Protein AF-A0A941CQE0-F1 (afdb_monomer_lite)

pLDDT: mean 74.75, std 13.16, range [46.88, 91.06]

Secondary structure (DSSP, 8-s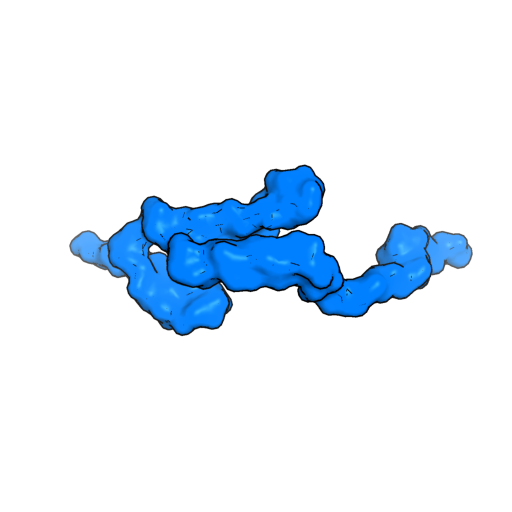tate):
-----EE-TTT-PEES-GGGEEEEEPTTS-EEEEEEHHHHHHHHHHHHTT-SSS---HHHHH----

Sequence (66 aa):
MEERQHICPECNKPVPSKDHLAWVKDLYGIPFKKVCLDCYDTVSDRILNNHYGDELTHDELYGEDY

Foldseek 3Di:
DPQPFDAFPPVRDTDNDQVQWDFQAAPVRHRDGTGGPVCNVVVNVCRVVPPPPDDCPPCNVPPPPD

Organism: NCBI:txid2804028

Radius of gyration: 15.99 Å; chains: 1; bounding box: 46×23×38 Å

Structure (mmCIF, N/CA/C/O backbone):
data_AF-A0A941CQE0-F1
#
_entry.id   AF-A0A941CQE0-F1
#
loop_
_atom_site.group_PDB
_atom_site.id
_atom_site.type_symbol
_atom_site.label_atom_id
_atom_site.label_alt_id
_atom_site.label_comp_id
_atom_site.label_asym_id
_atom_site.label_entity_id
_atom_site.label_seq_id
_atom_site.pdbx_PDB_ins_code
_atom_site.Cartn_x
_atom_site.Cartn_y
_atom_site.Cartn_z
_atom_site.occupancy
_atom_site.B_iso_or_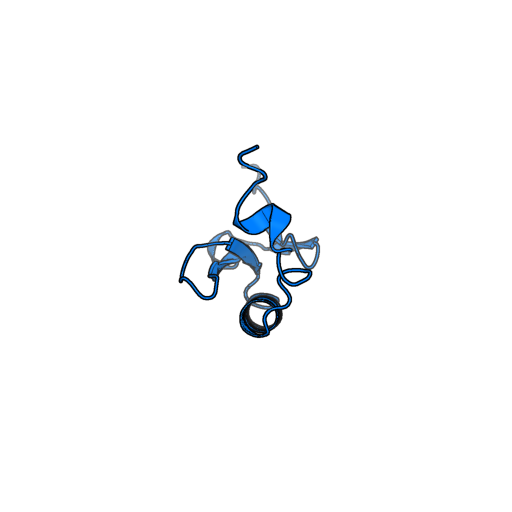equiv
_atom_site.auth_seq_id
_atom_site.auth_comp_id
_atom_site.auth_asym_id
_atom_site.auth_atom_id
_atom_site.pdbx_PDB_model_num
ATOM 1 N N . MET A 1 1 ? -11.756 3.482 26.814 1.00 46.88 1 MET A N 1
ATOM 2 C CA . MET A 1 1 ? -10.591 2.939 26.089 1.00 46.88 1 MET A CA 1
ATOM 3 C C . MET A 1 1 ? -10.578 3.675 24.767 1.00 46.88 1 MET A C 1
ATOM 5 O O . MET A 1 1 ? -11.522 3.503 24.014 1.00 46.88 1 MET A O 1
ATOM 9 N N . GLU A 1 2 ? -9.647 4.602 24.543 1.00 54.59 2 GLU A N 1
ATOM 10 C CA . GLU A 1 2 ? -9.536 5.263 23.236 1.00 54.59 2 GLU A CA 1
ATOM 11 C C . GLU A 1 2 ? -9.107 4.208 22.217 1.00 54.59 2 GLU A C 1
ATOM 13 O O . GLU A 1 2 ? -7.948 3.787 22.188 1.00 54.59 2 GLU A O 1
ATOM 18 N N . GLU A 1 3 ? -10.065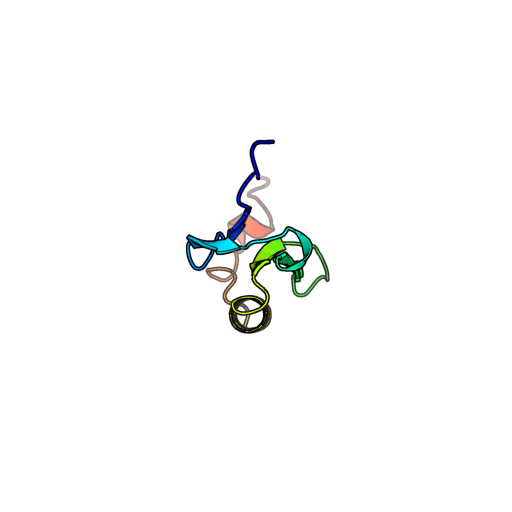 3.719 21.433 1.00 58.69 3 GLU A N 1
ATOM 19 C CA . GLU A 1 3 ? -9.792 2.908 20.254 1.00 58.69 3 GLU A CA 1
ATOM 20 C C . GLU A 1 3 ? -9.015 3.789 19.284 1.00 58.69 3 GLU A C 1
ATOM 22 O O . GLU A 1 3 ? -9.565 4.642 18.588 1.00 58.69 3 GLU A O 1
ATOM 27 N N . ARG A 1 4 ? -7.690 3.649 19.323 1.00 64.88 4 ARG A N 1
ATOM 28 C CA . ARG A 1 4 ? -6.770 4.401 18.483 1.00 64.88 4 ARG A CA 1
ATOM 29 C C . ARG A 1 4 ? -7.014 3.950 17.042 1.00 64.88 4 ARG A C 1
ATOM 31 O O . ARG A 1 4 ? -6.491 2.925 16.614 1.00 64.88 4 ARG A O 1
ATOM 38 N N . GLN A 1 5 ? -7.872 4.679 16.331 1.00 70.88 5 GLN A N 1
ATOM 39 C CA . GLN A 1 5 ? -8.222 4.377 14.949 1.00 70.88 5 GLN A CA 1
ATOM 40 C C . GLN A 1 5 ? -6.949 4.429 14.108 1.00 70.88 5 GLN A C 1
ATOM 42 O O . GLN A 1 5 ? -6.222 5.423 14.093 1.00 70.88 5 GLN A O 1
ATOM 47 N N . HIS A 1 6 ? -6.644 3.323 13.443 1.00 79.44 6 HIS A N 1
ATOM 48 C CA . HIS A 1 6 ? -5.519 3.261 12.530 1.00 79.44 6 HIS A CA 1
ATOM 49 C C . HIS A 1 6 ? -5.978 3.839 11.193 1.00 79.44 6 HIS A C 1
ATOM 51 O O . HIS A 1 6 ? -7.058 3.505 10.730 1.00 79.44 6 HIS A O 1
ATOM 57 N N . ILE A 1 7 ? -5.200 4.717 10.570 1.00 83.81 7 ILE A N 1
ATOM 58 C CA . ILE A 1 7 ? -5.579 5.342 9.296 1.00 83.81 7 ILE A CA 1
ATOM 59 C C . ILE A 1 7 ? -4.644 4.813 8.217 1.00 83.81 7 ILE A C 1
ATOM 61 O O . ILE A 1 7 ? -3.429 4.758 8.416 1.00 83.81 7 ILE A O 1
ATOM 65 N N . CYS A 1 8 ? -5.201 4.388 7.083 1.00 84.62 8 CYS A N 1
ATOM 66 C CA . CYS A 1 8 ? -4.384 4.010 5.939 1.00 84.62 8 CYS A CA 1
ATOM 67 C C . CYS A 1 8 ? -3.773 5.269 5.298 1.00 84.62 8 CYS A C 1
ATOM 69 O O . CYS A 1 8 ? -4.525 6.146 4.888 1.00 84.62 8 CYS A O 1
ATOM 71 N N . PRO A 1 9 ? -2.446 5.359 5.136 1.00 82.06 9 PRO A N 1
ATOM 72 C CA . PRO A 1 9 ? -1.795 6.541 4.569 1.00 82.06 9 PRO A CA 1
ATOM 73 C C . PRO A 1 9 ? -1.995 6.730 3.054 1.00 82.06 9 PRO A C 1
ATOM 75 O O . PRO A 1 9 ? -1.602 7.769 2.538 1.00 82.06 9 PRO A O 1
ATOM 78 N N . GLU A 1 10 ? -2.552 5.752 2.329 1.00 85.31 10 GLU A N 1
ATOM 79 C CA . GLU A 1 10 ? -2.874 5.896 0.896 1.00 85.31 10 GLU A CA 1
ATOM 80 C C . GLU A 1 10 ? -4.301 6.400 0.691 1.00 85.31 10 GLU A C 1
ATOM 82 O O . GLU A 1 10 ? -4.519 7.455 0.105 1.00 85.31 10 GLU A O 1
ATOM 87 N N . CYS A 1 11 ? -5.293 5.676 1.213 1.00 86.69 11 CYS A N 1
ATOM 88 C CA . CYS A 1 11 ? -6.697 6.041 1.030 1.00 86.69 11 CYS A CA 1
ATOM 89 C C . CYS A 1 11 ? -7.260 6.945 2.137 1.00 86.69 11 CYS A C 1
ATOM 91 O O . CYS A 1 11 ? -8.419 7.341 2.054 1.00 86.69 11 CYS A O 1
ATOM 93 N N . ASN A 1 12 ? -6.478 7.249 3.181 1.00 86.00 12 ASN A N 1
ATOM 94 C CA . ASN A 1 12 ? -6.884 8.027 4.361 1.00 86.00 12 ASN A CA 1
ATOM 95 C C . ASN A 1 12 ? -8.140 7.493 5.073 1.00 86.00 12 ASN A C 1
ATOM 97 O O . ASN A 1 12 ? -8.783 8.203 5.846 1.00 86.00 12 ASN A O 1
ATOM 101 N N . LYS A 1 13 ? -8.486 6.220 4.850 1.00 85.25 13 LYS A N 1
ATOM 102 C CA . LYS A 1 13 ? -9.632 5.582 5.498 1.00 85.25 13 LYS A CA 1
ATOM 103 C C . LYS A 1 13 ? -9.246 5.057 6.883 1.00 85.25 13 LYS A C 1
ATOM 105 O O . LYS A 1 13 ? -8.164 4.471 7.025 1.00 85.25 13 LYS A O 1
ATOM 110 N N . PRO A 1 14 ? -10.125 5.214 7.889 1.00 84.12 14 PRO A N 1
ATOM 111 C CA . PRO A 1 14 ? -9.951 4.565 9.174 1.00 84.12 14 PRO A CA 1
ATOM 112 C C . PRO A 1 14 ? -10.131 3.056 8.994 1.00 84.12 14 PRO A C 1
ATOM 114 O O . PRO A 1 14 ? -11.120 2.585 8.435 1.00 84.12 14 PRO A O 1
ATOM 117 N N . VAL A 1 15 ? -9.154 2.296 9.463 1.00 83.12 15 VAL A N 1
ATOM 118 C CA . VAL A 1 15 ? -9.198 0.844 9.557 1.00 83.12 15 VAL A CA 1
ATOM 119 C C . VAL A 1 15 ? -9.459 0.442 11.007 1.00 83.12 15 VAL A C 1
ATOM 121 O O . VAL A 1 15 ? -8.843 0.988 11.929 1.00 83.12 15 VAL A O 1
ATOM 124 N N . PRO A 1 16 ? -10.355 -0.535 11.223 1.00 77.19 16 PRO A N 1
ATOM 125 C CA . PRO A 1 16 ? -10.835 -0.895 12.554 1.00 77.19 16 PRO A CA 1
ATOM 126 C C . PRO A 1 16 ? -9.761 -1.574 13.407 1.00 77.19 16 PRO A C 1
ATOM 128 O O . PRO A 1 16 ? -9.885 -1.627 14.623 1.00 77.19 16 PRO A O 1
ATOM 131 N N . SER A 1 17 ? -8.710 -2.124 12.788 1.00 79.12 17 SER A N 1
ATOM 132 C CA . SER A 1 17 ? -7.674 -2.845 13.518 1.00 79.12 17 SER A CA 1
ATOM 133 C C . SER A 1 17 ? -6.332 -2.828 12.794 1.00 79.12 17 SER A C 1
ATOM 135 O O . SER A 1 17 ? -6.277 -2.772 11.563 1.00 79.12 17 SER A O 1
ATOM 137 N N . LYS A 1 18 ? -5.239 -2.915 13.561 1.00 77.50 18 LYS A N 1
ATOM 138 C CA . LYS A 1 18 ? -3.857 -2.929 13.049 1.00 77.50 18 LYS A CA 1
ATOM 139 C C . LYS A 1 18 ? -3.567 -4.133 12.143 1.00 77.50 18 LYS A C 1
ATOM 141 O O . LYS A 1 18 ? -2.671 -4.028 11.303 1.00 77.50 18 LYS A O 1
ATOM 146 N N . ASP A 1 19 ? -4.314 -5.223 12.308 1.00 80.81 19 ASP A N 1
ATOM 147 C CA . ASP A 1 19 ? -4.262 -6.431 11.470 1.00 80.81 19 ASP A CA 1
ATOM 148 C C . ASP A 1 19 ? -4.747 -6.193 10.038 1.00 80.81 19 ASP A C 1
ATOM 150 O O . ASP A 1 19 ? -4.267 -6.829 9.107 1.00 80.81 19 ASP A O 1
ATOM 154 N N . HIS A 1 20 ? -5.630 -5.213 9.828 1.00 81.00 20 HIS A N 1
ATOM 155 C CA . HIS A 1 20 ? -6.073 -4.833 8.483 1.00 81.00 20 HIS A CA 1
ATOM 156 C C . HIS A 1 20 ? -5.060 -3.944 7.752 1.00 81.00 20 HIS A C 1
ATOM 158 O O . HIS A 1 20 ? -5.300 -3.555 6.609 1.00 81.00 20 HIS A O 1
ATOM 164 N N . LEU A 1 21 ? -3.940 -3.610 8.404 1.00 85.75 21 LEU A N 1
ATOM 165 C CA . LEU A 1 21 ? -2.801 -2.950 7.787 1.00 85.75 21 LEU A CA 1
ATOM 166 C C . LEU A 1 21 ? -1.706 -3.980 7.494 1.00 85.75 21 LEU A C 1
ATOM 168 O O . LEU A 1 21 ? -1.145 -4.571 8.420 1.00 85.75 21 LEU A O 1
ATOM 172 N N . ALA A 1 22 ? -1.330 -4.101 6.228 1.00 88.25 22 ALA A N 1
ATOM 173 C CA . ALA A 1 22 ? -0.238 -4.935 5.755 1.00 88.25 22 ALA A CA 1
ATOM 174 C C . ALA A 1 22 ? 0.981 -4.077 5.387 1.00 88.25 22 ALA A C 1
ATOM 176 O O . ALA A 1 22 ? 0.857 -2.939 4.929 1.00 88.25 22 ALA A O 1
ATOM 177 N N . TRP A 1 23 ? 2.176 -4.621 5.619 1.00 86.19 23 TRP A N 1
ATOM 178 C CA . TRP A 1 23 ? 3.423 -4.012 5.163 1.00 86.19 23 TRP A CA 1
ATOM 179 C C . TRP A 1 23 ? 3.644 -4.347 3.699 1.00 86.19 23 TRP A C 1
ATOM 181 O O . TRP A 1 23 ? 3.895 -5.507 3.373 1.00 86.19 23 TRP A O 1
ATOM 191 N N . VAL A 1 24 ? 3.588 -3.336 2.839 1.00 87.06 24 VAL A N 1
ATOM 192 C CA . VAL A 1 24 ? 4.065 -3.464 1.466 1.00 87.06 24 VAL A CA 1
ATOM 193 C C . VAL A 1 24 ? 5.581 -3.446 1.516 1.00 87.06 24 VAL A C 1
ATOM 195 O O . VAL A 1 24 ? 6.194 -2.568 2.136 1.00 87.06 24 VAL A O 1
A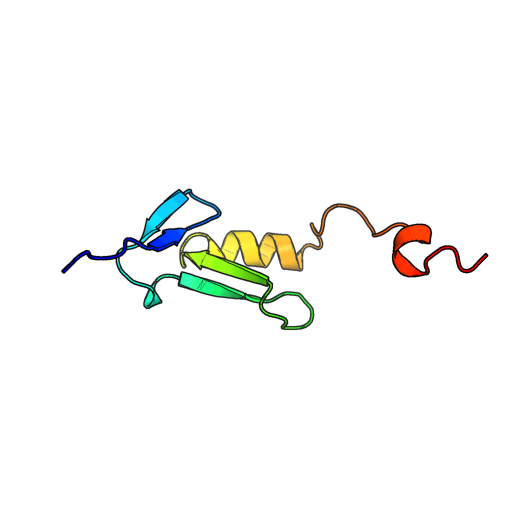TOM 198 N N . LYS A 1 25 ? 6.162 -4.481 0.924 1.00 85.50 25 LYS A N 1
ATOM 199 C CA . LYS A 1 25 ? 7.601 -4.643 0.811 1.00 85.50 25 LYS A CA 1
ATOM 200 C C . LYS A 1 25 ? 8.042 -4.114 -0.537 1.00 85.50 25 LYS A C 1
ATOM 202 O O . LYS A 1 25 ? 7.298 -4.195 -1.509 1.00 85.50 25 LYS A O 1
ATOM 207 N N . ASP A 1 26 ? 9.252 -3.602 -0.554 1.00 79.81 26 ASP A N 1
ATOM 208 C CA . ASP A 1 26 ? 9.924 -3.222 -1.773 1.00 79.81 26 ASP A CA 1
ATOM 209 C C . ASP A 1 26 ? 10.412 -4.443 -2.590 1.00 79.81 26 ASP A C 1
ATOM 211 O O . ASP A 1 26 ? 10.383 -5.571 -2.090 1.00 79.81 26 ASP A O 1
ATOM 215 N N . LEU A 1 27 ? 10.910 -4.217 -3.814 1.00 76.94 27 LEU A N 1
ATOM 216 C CA . LEU A 1 27 ? 11.639 -5.173 -4.657 1.00 76.94 27 LEU A CA 1
ATOM 217 C C . LEU A 1 27 ? 12.748 -5.919 -3.893 1.00 76.94 27 LEU A C 1
ATOM 219 O O . LEU A 1 27 ? 12.946 -7.114 -4.106 1.00 76.94 27 LEU A O 1
ATOM 223 N N . TYR A 1 28 ? 13.421 -5.256 -2.947 1.00 77.81 28 TYR A N 1
ATOM 224 C CA . TYR A 1 28 ? 14.440 -5.882 -2.089 1.00 77.81 28 TYR A CA 1
ATOM 225 C C . TYR A 1 28 ? 13.870 -6.611 -0.856 1.00 77.81 28 TYR A C 1
ATOM 227 O O . TYR A 1 28 ? 14.615 -7.077 0.006 1.00 77.81 28 TYR A O 1
ATOM 235 N N . GLY A 1 29 ? 12.544 -6.694 -0.718 1.00 79.94 29 GLY A N 1
ATOM 236 C CA . GLY A 1 29 ? 11.869 -7.296 0.434 1.00 79.94 29 GLY A CA 1
ATOM 237 C C . GLY A 1 29 ? 11.858 -6.418 1.692 1.00 79.94 29 GLY A C 1
ATOM 238 O O . GLY A 1 29 ? 11.420 -6.876 2.752 1.00 79.94 29 GLY A O 1
ATOM 239 N N . ILE A 1 30 ? 12.313 -5.166 1.587 1.00 81.69 30 ILE A N 1
ATOM 240 C CA . ILE A 1 30 ? 12.396 -4.208 2.695 1.00 81.69 30 ILE A CA 1
ATOM 241 C C . ILE A 1 30 ? 10.999 -3.627 2.961 1.00 81.69 30 ILE A C 1
ATOM 243 O O . ILE A 1 30 ? 10.336 -3.195 2.019 1.00 81.69 30 ILE A O 1
ATOM 247 N N . PRO A 1 31 ? 10.503 -3.609 4.212 1.00 83.00 31 PRO A N 1
ATOM 248 C CA . PRO A 1 31 ? 9.205 -3.016 4.525 1.00 83.00 31 PRO A CA 1
ATOM 249 C C . PRO A 1 31 ? 9.220 -1.506 4.247 1.00 83.00 31 PRO A C 1
ATOM 251 O O . PRO A 1 31 ? 9.897 -0.755 4.942 1.00 83.00 31 PRO A O 1
ATOM 254 N N . PHE A 1 32 ? 8.449 -1.072 3.248 1.00 81.69 32 PHE A N 1
ATOM 255 C CA . PHE A 1 32 ? 8.418 0.316 2.784 1.00 81.69 32 PHE A CA 1
ATOM 256 C C . PHE A 1 32 ? 7.279 1.105 3.435 1.00 81.69 32 PHE A C 1
ATOM 258 O O . PHE A 1 32 ? 7.502 2.094 4.131 1.00 81.69 32 PHE A O 1
ATOM 265 N N . LYS A 1 33 ? 6.031 0.650 3.258 1.00 83.38 33 LYS A N 1
ATOM 266 C CA . LYS A 1 33 ? 4.845 1.375 3.736 1.00 83.38 33 LYS A CA 1
ATOM 267 C C . LYS A 1 33 ? 3.790 0.429 4.280 1.00 83.38 33 LYS A C 1
ATOM 269 O O . LYS A 1 33 ? 3.581 -0.663 3.755 1.00 83.38 33 LYS A O 1
ATOM 274 N N . LYS A 1 34 ? 3.097 0.863 5.334 1.00 87.56 34 LYS A N 1
ATOM 275 C CA . LYS A 1 34 ? 1.986 0.114 5.924 1.00 87.56 34 LYS A CA 1
ATOM 276 C C . LYS A 1 34 ? 0.655 0.656 5.411 1.00 87.56 34 LYS A C 1
ATOM 278 O O . LYS A 1 34 ? 0.296 1.788 5.718 1.00 87.56 34 LYS A O 1
ATOM 283 N N . VAL A 1 35 ? -0.074 -0.140 4.639 1.00 89.25 35 VAL A N 1
ATOM 284 C CA . VAL A 1 35 ? -1.335 0.258 3.986 1.00 89.25 35 VAL A CA 1
ATOM 285 C C . VAL A 1 35 ? -2.433 -0.752 4.293 1.00 89.25 35 VAL A C 1
ATOM 287 O O . VAL A 1 35 ? -2.151 -1.826 4.819 1.00 89.25 35 VAL A O 1
ATOM 290 N N . CYS A 1 36 ? -3.695 -0.411 4.028 1.00 91.06 36 CYS A N 1
ATOM 291 C CA . CYS A 1 36 ? -4.777 -1.378 4.184 1.00 91.06 36 CYS A CA 1
ATOM 292 C C . CYS A 1 36 ? -4.678 -2.479 3.121 1.00 91.06 36 CYS A C 1
ATOM 294 O O . CYS A 1 36 ? -4.101 -2.260 2.060 1.00 91.06 36 CYS A O 1
ATOM 296 N N . LEU A 1 37 ? -5.269 -3.643 3.396 1.00 86.75 37 LEU A N 1
ATOM 297 C CA . LEU A 1 37 ? -5.301 -4.774 2.457 1.00 86.75 37 LEU A CA 1
ATOM 298 C C . LEU A 1 37 ? -5.890 -4.403 1.085 1.00 86.75 37 LEU A C 1
ATOM 300 O O . LEU A 1 37 ? -5.427 -4.904 0.072 1.00 86.75 37 LEU A O 1
ATOM 304 N N . ASP A 1 38 ? -6.851 -3.480 1.057 1.00 89.31 38 ASP A N 1
ATOM 305 C CA . ASP A 1 38 ? -7.477 -2.978 -0.173 1.00 89.31 38 ASP A CA 1
ATOM 306 C C . ASP A 1 38 ? -6.496 -2.176 -1.049 1.00 89.31 38 ASP A C 1
ATOM 308 O O . ASP A 1 38 ? -6.464 -2.330 -2.263 1.00 89.31 38 ASP A O 1
ATOM 312 N N . CYS A 1 39 ? -5.633 -1.360 -0.432 1.00 88.06 39 CYS A N 1
ATOM 313 C CA . CYS A 1 39 ? -4.597 -0.611 -1.148 1.00 88.06 39 CYS A CA 1
ATOM 314 C C . CYS A 1 39 ? -3.294 -1.402 -1.319 1.00 88.06 39 CYS A C 1
ATOM 316 O O . CYS A 1 39 ? -2.399 -0.932 -2.014 1.00 88.06 39 CYS A O 1
ATOM 318 N N . TYR A 1 40 ? -3.152 -2.556 -0.663 1.00 88.69 40 TYR A N 1
ATOM 319 C CA . TYR A 1 40 ? -1.918 -3.335 -0.676 1.00 88.69 40 TYR A CA 1
ATOM 320 C C . TYR A 1 40 ? -1.524 -3.729 -2.093 1.00 88.69 40 TYR A C 1
ATOM 322 O O . TYR A 1 40 ? -0.391 -3.478 -2.484 1.00 88.69 40 TYR A O 1
ATOM 330 N N . ASP A 1 41 ? -2.464 -4.289 -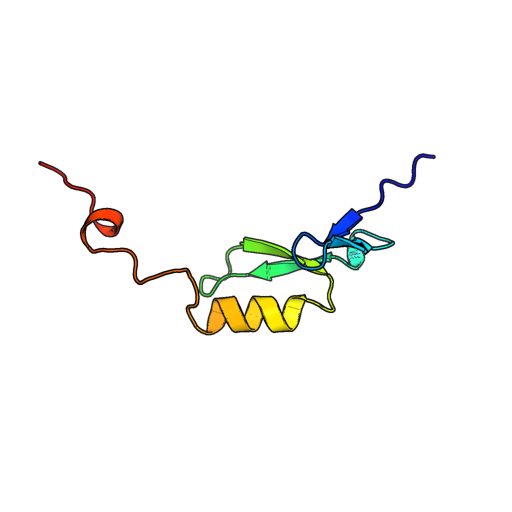2.853 1.00 88.12 41 ASP A N 1
ATOM 331 C CA . ASP A 1 41 ? -2.223 -4.777 -4.211 1.00 88.12 41 ASP A CA 1
ATOM 332 C C . ASP A 1 41 ? -1.797 -3.635 -5.143 1.00 88.12 41 ASP A C 1
ATOM 334 O O . ASP A 1 41 ? -0.712 -3.673 -5.711 1.00 88.12 41 ASP A O 1
ATOM 338 N N . THR A 1 42 ? -2.557 -2.535 -5.164 1.00 86.94 42 THR A N 1
ATOM 339 C CA . THR A 1 42 ? -2.254 -1.348 -5.979 1.00 86.94 42 THR A CA 1
ATOM 340 C C . THR A 1 42 ? -0.906 -0.711 -5.637 1.00 86.94 42 THR A C 1
ATOM 342 O O . THR A 1 42 ? -0.176 -0.259 -6.518 1.00 86.94 42 THR A O 1
ATOM 345 N N . VAL A 1 43 ? -0.570 -0.618 -4.348 1.00 84.19 43 VAL A N 1
ATOM 346 C CA . VAL A 1 43 ? 0.695 -0.014 -3.898 1.00 84.19 43 VAL A CA 1
ATOM 347 C C . VAL A 1 43 ? 1.858 -0.955 -4.167 1.00 84.19 43 VAL A C 1
ATOM 349 O O . VAL A 1 43 ? 2.910 -0.499 -4.600 1.00 84.19 43 VAL A O 1
ATOM 352 N N . SER A 1 44 ? 1.667 -2.253 -3.931 1.00 84.44 44 SER A N 1
ATOM 353 C CA . SER A 1 44 ? 2.654 -3.279 -4.245 1.00 84.44 44 SER A CA 1
ATOM 354 C C . SER A 1 44 ? 2.946 -3.295 -5.739 1.00 84.44 44 SER A C 1
ATOM 356 O O . SER A 1 44 ? 4.107 -3.281 -6.116 1.00 84.44 44 SER A O 1
ATOM 358 N N . ASP A 1 45 ? 1.924 -3.248 -6.590 1.00 85.12 45 ASP A N 1
ATOM 359 C CA . ASP A 1 45 ? 2.083 -3.188 -8.041 1.00 85.12 45 ASP A CA 1
ATOM 360 C C . ASP A 1 45 ? 2.797 -1.903 -8.492 1.00 85.12 45 ASP A C 1
ATOM 362 O O . ASP A 1 45 ? 3.730 -1.974 -9.286 1.00 85.12 45 ASP A O 1
ATOM 366 N N . ARG A 1 46 ? 2.467 -0.735 -7.917 1.00 82.19 46 ARG A N 1
ATOM 367 C CA . ARG A 1 46 ? 3.206 0.520 -8.180 1.00 82.19 46 ARG A CA 1
ATOM 368 C C . ARG A 1 46 ? 4.687 0.424 -7.809 1.00 82.19 46 ARG A C 1
ATOM 370 O O . ARG A 1 46 ? 5.533 0.927 -8.543 1.00 82.19 46 ARG A O 1
ATOM 377 N N . ILE A 1 47 ? 4.992 -0.200 -6.674 1.00 78.44 47 ILE A N 1
ATOM 378 C CA . ILE A 1 47 ? 6.363 -0.403 -6.188 1.00 78.44 47 ILE A CA 1
ATOM 379 C C . ILE A 1 47 ? 7.113 -1.393 -7.089 1.00 78.44 47 ILE A C 1
ATOM 381 O O . ILE A 1 47 ? 8.252 -1.134 -7.467 1.00 78.44 47 ILE A O 1
ATOM 385 N N . LEU A 1 48 ? 6.463 -2.490 -7.488 1.00 75.56 48 LEU A N 1
ATOM 386 C CA . LEU A 1 48 ? 7.035 -3.505 -8.375 1.00 75.56 48 LEU A CA 1
ATOM 387 C C . LEU A 1 48 ? 7.255 -2.988 -9.802 1.00 75.56 48 LEU A C 1
ATOM 389 O O . LEU A 1 48 ? 8.272 -3.305 -10.412 1.00 75.56 48 LEU A O 1
ATOM 393 N N . ASN A 1 49 ? 6.351 -2.155 -10.320 1.00 73.00 49 ASN A N 1
ATOM 394 C CA . ASN A 1 49 ? 6.474 -1.513 -11.633 1.00 73.00 49 ASN A CA 1
ATOM 395 C C . ASN A 1 49 ? 7.414 -0.296 -11.625 1.00 73.00 49 ASN A C 1
ATOM 397 O O . ASN A 1 49 ? 7.330 0.560 -12.503 1.00 73.00 49 ASN A O 1
ATOM 401 N N . ASN A 1 50 ? 8.324 -0.222 -10.650 1.00 62.88 50 ASN A N 1
ATOM 402 C CA . ASN A 1 50 ? 9.416 0.743 -10.607 1.00 62.88 50 ASN A CA 1
ATOM 403 C C . ASN A 1 50 ? 8.959 2.213 -10.666 1.00 62.88 50 ASN A C 1
ATOM 405 O O . ASN A 1 50 ? 9.708 3.076 -11.109 1.00 62.88 50 ASN A O 1
ATOM 409 N N . HIS A 1 51 ? 7.762 2.525 -10.157 1.00 57.59 51 HIS A N 1
ATOM 410 C CA . HIS A 1 51 ? 7.352 3.906 -9.881 1.00 57.59 51 HIS A CA 1
ATOM 411 C C . HIS A 1 51 ? 7.942 4.415 -8.549 1.00 57.59 51 HIS A C 1
ATOM 413 O O . HIS A 1 51 ? 7.320 5.221 -7.850 1.00 57.59 51 HIS A O 1
ATOM 419 N N . TYR A 1 52 ? 9.148 3.959 -8.189 1.00 56.75 52 TYR A N 1
ATOM 420 C CA . TYR A 1 52 ? 10.044 4.778 -7.378 1.00 56.75 52 TYR A CA 1
ATOM 421 C C . TYR A 1 52 ? 10.335 5.994 -8.237 1.00 56.75 52 TYR A C 1
ATOM 423 O O . TYR A 1 52 ? 10.938 5.839 -9.289 1.00 56.75 52 TYR A O 1
ATOM 431 N N . GLY A 1 53 ? 9.746 7.137 -7.884 1.00 50.34 53 GLY A N 1
ATOM 432 C CA . GLY A 1 53 ? 9.772 8.337 -8.717 1.00 50.34 53 GLY A CA 1
ATOM 433 C C . GLY A 1 53 ? 11.162 8.586 -9.284 1.00 50.34 53 GLY A C 1
ATOM 434 O O . GLY A 1 53 ? 12.079 8.727 -8.490 1.00 50.34 53 GLY A O 1
ATOM 435 N N . ASP A 1 54 ? 11.238 8.614 -10.617 1.00 48.25 54 ASP A N 1
ATOM 436 C CA . ASP A 1 54 ? 12.433 8.739 -11.450 1.00 48.25 54 ASP A CA 1
ATOM 437 C C . ASP A 1 54 ? 13.598 7.793 -11.095 1.00 48.25 54 ASP A C 1
ATOM 439 O O . ASP A 1 54 ? 13.943 7.514 -9.951 1.00 48.25 54 ASP A O 1
ATOM 443 N N . GLU A 1 55 ? 14.237 7.266 -12.130 1.00 54.31 55 GLU A N 1
ATOM 444 C CA . GLU A 1 55 ? 15.607 6.776 -12.038 1.00 54.31 55 GLU A CA 1
ATOM 445 C C . GLU A 1 55 ? 16.450 7.729 -11.172 1.00 54.31 55 GLU A C 1
ATOM 447 O O . GLU A 1 55 ? 16.660 8.880 -11.549 1.00 54.31 55 GLU A O 1
ATOM 452 N N . LEU A 1 56 ? 16.892 7.266 -9.991 1.00 53.38 56 LEU A N 1
ATOM 453 C CA . LEU A 1 56 ? 17.844 8.014 -9.167 1.00 53.38 56 LEU A CA 1
ATOM 454 C C . LEU A 1 56 ? 18.986 8.420 -10.086 1.00 53.38 56 LEU A C 1
ATOM 456 O O . LEU A 1 56 ? 19.621 7.566 -10.718 1.00 53.38 56 LEU A O 1
ATOM 460 N N . THR A 1 57 ? 19.196 9.724 -10.208 1.00 57.12 57 THR A N 1
ATOM 461 C CA . THR A 1 57 ? 20.208 10.233 -11.122 1.00 57.12 57 THR A CA 1
ATOM 462 C C . THR A 1 57 ? 21.573 9.696 -10.687 1.00 57.12 57 THR A C 1
ATOM 464 O O . THR A 1 57 ? 21.799 9.409 -9.510 1.00 57.12 57 THR A O 1
ATOM 467 N N . HIS A 1 58 ? 22.501 9.522 -11.633 1.00 56.12 58 HIS A N 1
ATOM 468 C CA . HIS A 1 58 ? 23.861 9.041 -11.341 1.00 56.12 58 HIS A CA 1
ATOM 469 C C . HIS A 1 58 ? 24.518 9.807 -10.172 1.00 56.12 58 HIS A C 1
ATOM 471 O O . HIS A 1 58 ? 25.254 9.219 -9.384 1.00 56.12 58 HIS A O 1
ATOM 477 N N . ASP A 1 59 ? 24.176 11.089 -10.038 1.00 57.19 59 ASP A N 1
ATOM 478 C CA . ASP A 1 59 ? 24.603 12.008 -8.984 1.00 57.19 59 ASP A CA 1
ATOM 479 C C . ASP A 1 59 ? 24.085 11.619 -7.585 1.00 57.19 59 ASP A C 1
ATOM 481 O O . ASP A 1 59 ? 24.850 11.536 -6.628 1.00 57.19 59 ASP A O 1
ATOM 485 N N . GLU A 1 60 ? 22.802 11.264 -7.472 1.00 56.34 60 GLU A N 1
ATOM 486 C CA . GLU A 1 60 ? 22.192 10.798 -6.218 1.00 56.34 60 GLU A CA 1
ATOM 487 C C . GLU A 1 60 ? 22.668 9.397 -5.819 1.00 56.34 60 GLU A C 1
ATOM 489 O O . GLU A 1 60 ? 22.667 9.049 -4.636 1.00 56.34 60 GLU A O 1
ATOM 494 N N . LEU A 1 61 ? 23.055 8.580 -6.805 1.00 61.44 61 LEU A N 1
ATOM 495 C CA . LEU A 1 61 ? 23.464 7.196 -6.581 1.00 61.44 61 LEU A CA 1
ATOM 496 C C 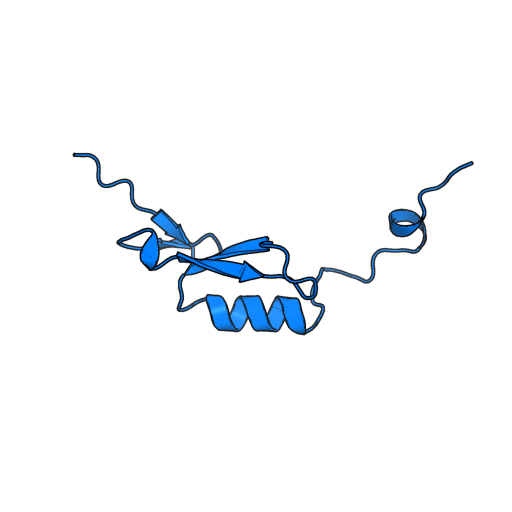. LEU A 1 61 ? 24.922 7.072 -6.134 1.00 61.44 61 LEU A C 1
ATOM 498 O O . LEU A 1 61 ? 25.236 6.221 -5.300 1.00 61.44 61 LEU A O 1
ATOM 502 N N . TYR A 1 62 ? 25.810 7.883 -6.709 1.00 68.06 62 TYR A N 1
ATOM 503 C CA . TYR A 1 62 ? 27.240 7.813 -6.420 1.00 68.06 62 TYR A CA 1
ATOM 504 C C . TYR A 1 62 ? 27.720 8.910 -5.477 1.00 68.06 62 TYR A C 1
ATOM 506 O O . TYR A 1 62 ? 28.759 8.704 -4.856 1.00 68.06 62 TYR A O 1
ATOM 514 N N . GLY A 1 63 ? 26.945 9.990 -5.297 1.00 58.16 63 GLY A N 1
ATOM 515 C CA . GLY A 1 63 ? 27.367 11.183 -4.571 1.00 58.16 63 GLY A CA 1
ATOM 516 C C . GLY A 1 63 ? 28.566 11.836 -5.261 1.00 58.16 63 GLY A C 1
ATOM 517 O O . GLY A 1 63 ? 29.523 11.163 -5.636 1.00 58.16 63 GLY A O 1
ATOM 518 N N . GLU A 1 64 ? 28.556 13.152 -5.446 1.00 57.78 64 GLU A N 1
ATOM 519 C CA . GLU A 1 64 ? 29.790 13.856 -5.805 1.00 57.78 64 GLU A CA 1
ATOM 520 C C . GLU A 1 64 ? 30.815 13.714 -4.662 1.00 57.78 64 GLU A C 1
ATOM 522 O O . GLU A 1 64 ? 30.861 14.524 -3.738 1.00 57.78 64 GLU A O 1
ATOM 527 N N . ASP A 1 65 ? 31.640 12.666 -4.708 1.00 56.94 65 ASP A N 1
ATOM 528 C CA . ASP A 1 65 ? 32.929 12.626 -4.016 1.00 56.94 65 ASP A CA 1
ATOM 529 C C . ASP A 1 65 ? 33.911 13.443 -4.873 1.00 56.94 65 ASP A C 1
ATOM 531 O O . ASP A 1 65 ? 34.584 12.916 -5.763 1.00 56.94 65 ASP A O 1
ATOM 535 N N . TYR A 1 66 ? 33.875 14.767 -4.675 1.00 53.25 66 TYR A N 1
ATOM 536 C CA . TYR A 1 66 ? 34.800 15.742 -5.266 1.00 53.25 66 TYR A CA 1
ATOM 537 C C . TYR A 1 66 ? 35.945 16.081 -4.308 1.00 53.25 66 TYR A C 1
ATOM 539 O O . TYR A 1 66 ? 35.668 16.364 -3.117 1.00 53.25 66 TYR A O 1
#